Protein AF-A0A2S6HAQ7-F1 (afdb_monomer)

Mean predicted aligned error: 2.79 Å

Organism: NCBI:txid384636

Secondary structure (DSSP, 8-state):
--S--HHHHHHHHHHHTT---HHHHHHHHHHHTGGGT--HHHHHHHHHHH-S-HHHHHHHHHHHHHHHHHTT-

Solvent-accessible surface area (backbone atoms only — not comparable to full-atom values): 4258 Å² total; per-residue (Å²): 132,82,83,83,39,71,67,53,53,52,52,53,51,35,38,33,70,67,73,54,54,62,68,56,49,51,51,48,46,40,67,74,26,46,79,70,79,42,55,74,66,53,54,42,49,46,42,69,77,73,51,88,60,54,71,66,15,40,52,47,32,53,52,52,51,52,55,46,54,62,74,75,106

Structure (mmCIF, N/CA/C/O backbone):
data_AF-A0A2S6HAQ7-F1
#
_entry.id   AF-A0A2S6HAQ7-F1
#
loop_
_atom_site.group_PDB
_atom_site.id
_atom_site.type_symbol
_atom_site.label_atom_id
_atom_site.label_alt_id
_atom_site.label_comp_id
_atom_site.label_asym_id
_atom_site.label_entity_id
_atom_site.label_seq_id
_atom_site.pdbx_PDB_ins_code
_atom_site.Cartn_x
_atom_site.Cartn_y
_atom_site.Cartn_z
_atom_site.occupancy
_atom_site.B_iso_or_equiv
_atom_site.auth_seq_id
_atom_site.auth_comp_id
_atom_site.auth_asym_id
_atom_site.auth_atom_id
_atom_site.pdbx_PDB_model_num
ATOM 1 N N . MET A 1 1 ? -16.173 11.596 -5.581 1.00 54.44 1 MET A N 1
ATOM 2 C CA . MET A 1 1 ? -14.882 11.944 -4.955 1.00 54.44 1 MET A CA 1
ATOM 3 C C . MET A 1 1 ? -13.825 11.148 -5.694 1.00 54.44 1 MET A C 1
ATOM 5 O O . MET A 1 1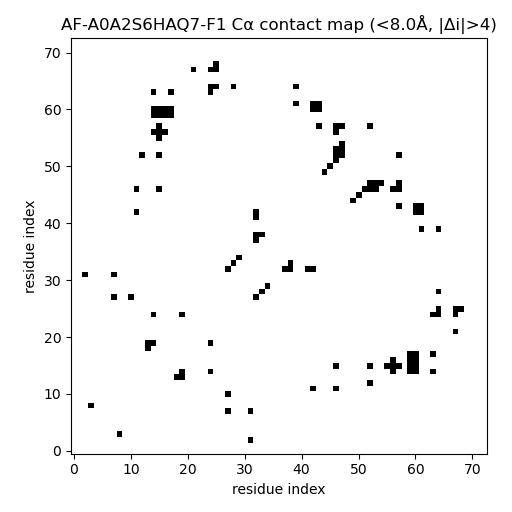 ? -14.020 9.951 -5.864 1.00 54.44 1 MET A O 1
ATOM 9 N N . GLU A 1 2 ? -12.815 11.803 -6.254 1.00 71.19 2 GLU A N 1
ATOM 10 C CA . GLU A 1 2 ? -11.789 11.131 -7.055 1.00 71.19 2 GLU A CA 1
ATOM 11 C C . GLU A 1 2 ? -10.881 10.310 -6.126 1.00 71.19 2 GLU A C 1
ATOM 13 O O . GLU A 1 2 ? -10.337 10.849 -5.165 1.00 71.19 2 GLU A O 1
ATOM 18 N N . ARG A 1 3 ? -10.789 8.993 -6.354 1.00 74.50 3 ARG A N 1
ATOM 19 C CA . ARG A 1 3 ? -10.066 8.055 -5.473 1.00 74.50 3 ARG A CA 1
ATOM 20 C C . ARG A 1 3 ? -8.553 8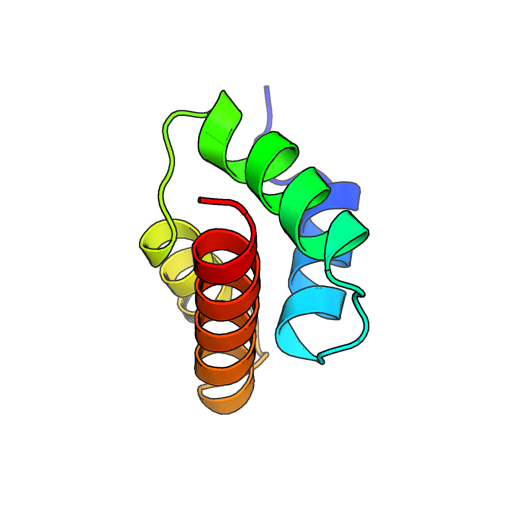.301 -5.489 1.00 74.50 3 ARG A C 1
ATOM 22 O O . ARG A 1 3 ? -7.908 8.221 -4.451 1.00 74.50 3 ARG A O 1
ATOM 29 N N . TYR A 1 4 ? -8.002 8.636 -6.654 1.00 84.81 4 TYR A N 1
ATOM 30 C CA . TYR A 1 4 ? -6.566 8.817 -6.871 1.00 84.81 4 TYR A CA 1
ATOM 31 C C . TYR A 1 4 ? -6.102 10.240 -6.549 1.00 84.81 4 TYR A C 1
ATOM 33 O O . TYR A 1 4 ? -5.707 10.996 -7.441 1.00 84.81 4 TYR A O 1
ATOM 41 N N . SER A 1 5 ? -6.128 10.607 -5.268 1.00 91.56 5 SER A N 1
ATOM 42 C CA . SER A 1 5 ? -5.524 11.863 -4.816 1.00 91.56 5 SER A CA 1
ATOM 43 C C . SER A 1 5 ? -4.002 11.857 -5.013 1.00 91.56 5 SER A C 1
ATOM 45 O O . SER A 1 5 ? -3.372 10.799 -5.056 1.00 91.56 5 SER A O 1
ATOM 47 N N . GLU A 1 6 ? -3.382 13.037 -5.108 1.00 94.06 6 GLU A N 1
ATOM 48 C CA . GLU A 1 6 ? -1.913 13.137 -5.152 1.00 94.06 6 GLU A CA 1
ATOM 49 C C . GLU A 1 6 ? -1.263 12.489 -3.926 1.00 94.06 6 GLU A C 1
ATOM 51 O O . GLU A 1 6 ? -0.280 11.767 -4.054 1.00 94.06 6 GLU A O 1
ATOM 56 N N . GLU A 1 7 ? -1.871 12.660 -2.752 1.00 95.06 7 GLU A N 1
ATOM 57 C CA . GLU A 1 7 ? -1.433 12.014 -1.515 1.00 95.06 7 GLU A CA 1
ATOM 58 C C . GLU A 1 7 ? -1.404 10.482 -1.637 1.00 95.06 7 GLU A C 1
ATOM 60 O O . GLU A 1 7 ? -0.410 9.861 -1.267 1.00 95.06 7 GLU A O 1
ATOM 65 N N . MET A 1 8 ? -2.450 9.868 -2.210 1.00 95.25 8 MET A N 1
ATOM 66 C CA . MET A 1 8 ? -2.486 8.419 -2.434 1.00 95.25 8 MET A CA 1
ATOM 67 C C . MET A 1 8 ? -1.358 7.975 -3.372 1.00 95.25 8 MET A C 1
ATOM 69 O O . MET A 1 8 ? -0.752 6.930 -3.147 1.00 95.25 8 MET A O 1
ATOM 73 N N . LYS A 1 9 ? -1.064 8.760 -4.417 1.00 95.69 9 LYS A N 1
ATOM 74 C CA . LYS A 1 9 ? 0.004 8.445 -5.378 1.00 95.69 9 LYS A CA 1
ATOM 75 C C . LYS A 1 9 ? 1.380 8.470 -4.715 1.00 95.69 9 LYS A C 1
ATOM 77 O O . LYS A 1 9 ? 2.157 7.543 -4.935 1.00 95.69 9 LYS A O 1
ATOM 82 N N . PHE A 1 10 ? 1.658 9.478 -3.885 1.00 97.31 10 PHE A N 1
ATOM 83 C CA . PHE A 1 10 ? 2.898 9.536 -3.103 1.00 97.31 10 PHE A CA 1
ATOM 84 C C . PHE A 1 10 ? 2.994 8.378 -2.114 1.00 97.31 10 PHE A C 1
ATOM 86 O O . PHE A 1 10 ? 4.019 7.706 -2.064 1.00 97.31 10 PHE A O 1
ATOM 93 N N . TRP A 1 11 ? 1.908 8.072 -1.402 1.00 97.81 11 TRP A N 1
ATOM 94 C CA . TRP A 1 11 ? 1.895 6.937 -0.485 1.00 97.81 11 TRP A CA 1
ATOM 95 C C . TRP A 1 11 ? 2.162 5.605 -1.204 1.00 97.81 11 TRP A C 1
ATOM 97 O O . TRP A 1 11 ? 2.952 4.797 -0.724 1.00 97.81 11 TRP A O 1
ATOM 107 N N . LEU A 1 12 ? 1.557 5.385 -2.377 1.00 97.69 12 LEU A N 1
ATOM 108 C CA . LEU A 1 12 ? 1.769 4.172 -3.171 1.00 97.69 12 LEU A CA 1
ATOM 109 C C . LEU A 1 12 ? 3.204 4.080 -3.707 1.00 97.69 12 LEU A C 1
ATOM 111 O O . LEU A 1 12 ? 3.775 2.992 -3.741 1.00 97.69 12 LEU A O 1
ATOM 115 N N . PHE A 1 13 ? 3.781 5.216 -4.110 1.00 98.12 13 PHE A N 1
ATOM 116 C CA . PHE A 1 13 ? 5.187 5.310 -4.490 1.00 98.12 13 PHE A CA 1
ATOM 117 C C . PHE A 1 13 ? 6.087 4.902 -3.322 1.00 98.12 13 PHE A C 1
ATOM 119 O O . PHE A 1 13 ? 6.865 3.963 -3.457 1.00 98.12 13 PHE A O 1
ATOM 126 N N . ASP A 1 14 ? 5.947 5.541 -2.164 1.00 98.56 14 ASP A N 1
ATOM 127 C CA . ASP A 1 14 ? 6.802 5.264 -1.011 1.00 98.56 14 ASP A CA 1
ATOM 128 C C . ASP A 1 14 ? 6.638 3.836 -0.487 1.00 98.56 14 ASP A C 1
ATOM 130 O O . ASP A 1 14 ? 7.623 3.205 -0.098 1.00 98.56 14 ASP A O 1
ATOM 134 N N . LEU A 1 15 ? 5.420 3.290 -0.530 1.00 98.56 15 LEU A N 1
ATOM 135 C CA . LEU A 1 15 ? 5.162 1.898 -0.177 1.00 98.56 15 LEU A CA 1
ATOM 136 C C . LEU A 1 15 ? 5.915 0.932 -1.102 1.00 98.56 15 LEU A C 1
ATOM 138 O O . LEU A 1 15 ? 6.589 0.025 -0.617 1.00 98.56 15 LEU A O 1
ATOM 142 N N . ALA A 1 16 ? 5.820 1.128 -2.419 1.00 98.38 16 ALA A N 1
ATOM 143 C CA . ALA A 1 16 ? 6.450 0.254 -3.409 1.00 98.38 16 ALA A CA 1
ATOM 144 C C . ALA A 1 16 ? 7.987 0.339 -3.414 1.00 98.38 16 ALA A C 1
ATOM 146 O O . ALA A 1 16 ? 8.639 -0.540 -3.968 1.00 98.38 16 ALA A O 1
ATOM 147 N N . HIS A 1 17 ? 8.563 1.371 -2.791 1.00 98.19 17 HIS A N 1
ATOM 148 C CA . HIS A 1 17 ? 10.012 1.552 -2.653 1.00 98.19 17 HIS A CA 1
ATOM 149 C C . HIS A 1 17 ? 10.523 1.290 -1.225 1.00 98.19 17 HIS A C 1
ATOM 151 O O . HIS A 1 17 ? 11.721 1.403 -0.980 1.00 98.19 17 HIS A O 1
ATOM 157 N N . GLY A 1 18 ? 9.647 0.921 -0.280 1.00 97.62 18 GLY A N 1
ATOM 158 C CA . GLY A 1 18 ? 10.037 0.606 1.099 1.00 97.62 18 GLY A CA 1
ATOM 159 C C . GLY A 1 18 ? 10.421 1.824 1.947 1.00 97.62 18 GLY A C 1
ATOM 160 O O . GLY A 1 18 ? 11.141 1.682 2.932 1.00 97.62 18 GLY A O 1
ATOM 161 N N . ASN A 1 19 ? 9.942 3.017 1.590 1.00 98.50 19 ASN A N 1
ATOM 162 C CA . ASN A 1 19 ? 10.276 4.272 2.277 1.00 98.50 19 ASN A CA 1
ATOM 163 C C . ASN A 1 19 ? 9.416 4.531 3.527 1.00 98.50 19 ASN A C 1
ATOM 165 O O . ASN A 1 19 ? 9.642 5.502 4.251 1.00 98.50 19 ASN A O 1
ATOM 169 N N . LEU A 1 20 ? 8.400 3.701 3.771 1.00 98.25 20 LEU A N 1
ATOM 170 C CA . LEU A 1 20 ? 7.427 3.899 4.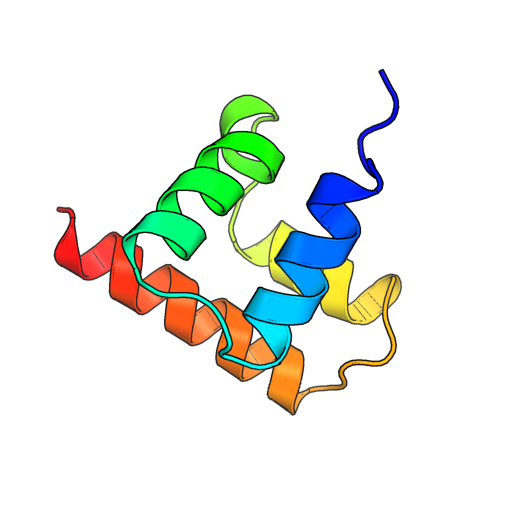840 1.00 98.25 20 LEU A CA 1
ATOM 171 C C . LEU A 1 20 ? 7.748 3.047 6.070 1.00 98.25 20 LEU A C 1
ATOM 173 O O . LEU A 1 20 ? 8.083 1.870 5.961 1.00 98.25 20 LEU A O 1
ATOM 177 N N . ASN A 1 21 ? 7.553 3.628 7.254 1.00 97.88 21 ASN A N 1
ATOM 178 C CA . ASN A 1 21 ? 7.496 2.865 8.500 1.00 97.88 21 ASN A CA 1
ATOM 179 C C . ASN A 1 21 ? 6.102 2.240 8.714 1.00 97.88 21 ASN A C 1
ATOM 181 O O . ASN A 1 21 ? 5.133 2.598 8.042 1.00 97.88 21 ASN A O 1
ATOM 185 N N . ASP A 1 22 ? 5.991 1.336 9.687 1.00 97.75 22 ASP A N 1
ATOM 186 C CA . ASP A 1 22 ? 4.769 0.566 9.966 1.00 97.75 22 ASP A CA 1
ATOM 187 C C . ASP A 1 22 ? 3.535 1.441 10.212 1.00 97.75 22 ASP A C 1
ATOM 189 O O . ASP A 1 22 ? 2.455 1.154 9.696 1.00 97.75 22 ASP A O 1
ATOM 193 N N . GLU A 1 23 ? 3.695 2.537 10.955 1.00 97.12 23 GLU A N 1
ATOM 194 C CA . GLU A 1 23 ? 2.605 3.468 11.248 1.00 97.12 23 GLU A CA 1
ATOM 195 C C . GLU A 1 23 ? 2.102 4.158 9.972 1.00 97.12 23 GLU A C 1
ATOM 197 O O . GLU A 1 23 ? 0.894 4.273 9.754 1.00 97.12 23 GLU A O 1
ATOM 202 N N . MET A 1 24 ? 3.018 4.591 9.103 1.00 98.25 24 MET A N 1
ATOM 203 C CA . MET A 1 24 ? 2.686 5.227 7.827 1.00 98.25 24 MET A CA 1
ATOM 204 C C . MET A 1 24 ? 2.049 4.242 6.840 1.00 98.25 24 MET A C 1
ATOM 206 O O . MET A 1 24 ? 1.117 4.615 6.121 1.00 98.25 24 MET A O 1
ATOM 210 N N . ILE A 1 25 ? 2.506 2.985 6.824 1.00 98.44 25 ILE A N 1
ATOM 211 C CA . ILE A 1 25 ? 1.886 1.910 6.039 1.00 98.44 25 ILE A CA 1
ATOM 212 C C . ILE A 1 25 ? 0.447 1.700 6.517 1.00 98.44 25 ILE A C 1
ATOM 214 O O . ILE A 1 25 ? -0.485 1.780 5.717 1.00 98.44 25 ILE A O 1
ATOM 218 N N . LEU A 1 26 ? 0.238 1.498 7.821 1.00 97.94 26 LEU A N 1
ATOM 219 C CA . LEU A 1 26 ? -1.090 1.222 8.368 1.00 97.94 26 LEU A CA 1
ATOM 220 C C . LEU A 1 26 ? -2.061 2.385 8.128 1.00 97.94 26 LEU A C 1
ATOM 222 O O . LEU A 1 26 ? -3.182 2.175 7.661 1.00 97.94 26 LEU A O 1
ATOM 226 N N . LYS A 1 27 ? -1.628 3.623 8.401 1.00 97.44 27 LYS A N 1
ATOM 227 C CA . LYS A 1 27 ? -2.458 4.822 8.216 1.00 97.44 27 LYS A CA 1
ATOM 228 C C . LYS A 1 27 ? -2.886 5.009 6.765 1.00 97.44 27 LYS A C 1
ATOM 230 O O . LYS A 1 27 ? -4.066 5.254 6.517 1.00 97.44 27 LYS A O 1
ATOM 235 N N . GLY A 1 28 ? -1.960 4.891 5.814 1.00 97.31 28 GLY A N 1
ATOM 236 C CA . GLY A 1 28 ? -2.306 5.057 4.404 1.00 97.31 28 GLY A CA 1
ATOM 237 C C . GLY A 1 28 ? -3.138 3.899 3.859 1.00 97.31 28 GLY A C 1
ATOM 238 O O . GLY A 1 28 ? -4.081 4.149 3.109 1.00 97.31 28 GLY A O 1
ATOM 239 N N . PHE A 1 29 ? -2.897 2.663 4.313 1.00 97.50 29 PHE A N 1
ATOM 240 C CA . PHE A 1 29 ? -3.751 1.527 3.962 1.00 97.50 29 PHE A CA 1
ATOM 241 C C . PHE A 1 29 ? -5.197 1.755 4.423 1.00 97.50 29 PHE A C 1
ATOM 243 O O . PHE A 1 29 ? -6.132 1.628 3.630 1.00 97.50 29 PHE A O 1
ATOM 250 N N . ILE A 1 30 ? -5.393 2.184 5.675 1.00 96.62 30 ILE A N 1
ATOM 251 C CA . ILE A 1 30 ? -6.729 2.493 6.194 1.00 96.62 30 ILE A CA 1
ATOM 252 C C . ILE A 1 30 ? -7.373 3.621 5.384 1.00 96.62 30 ILE A C 1
A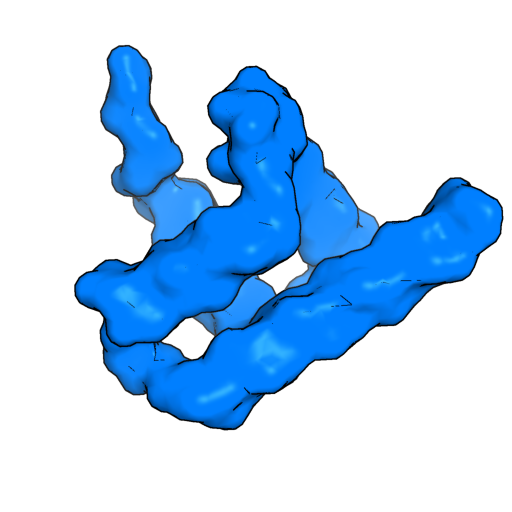TOM 254 O O . ILE A 1 30 ? -8.498 3.481 4.900 1.00 96.62 30 ILE A O 1
ATOM 258 N N . LYS A 1 31 ? -6.647 4.731 5.217 1.00 96.50 31 LYS A N 1
ATOM 259 C CA . LYS A 1 31 ? -7.160 5.952 4.596 1.00 96.50 31 LYS A CA 1
ATOM 260 C C . LYS A 1 31 ? -7.542 5.760 3.129 1.00 96.50 31 LYS A C 1
ATOM 262 O O . LYS A 1 31 ? -8.607 6.216 2.729 1.00 96.50 31 LYS A O 1
ATOM 267 N N . HIS A 1 32 ? -6.685 5.120 2.335 1.00 96.31 32 HIS A N 1
ATOM 268 C CA . HIS A 1 32 ? -6.845 5.047 0.880 1.00 96.31 32 HIS A CA 1
ATOM 269 C C . HIS A 1 32 ? -7.560 3.777 0.396 1.00 96.31 32 HIS A C 1
ATOM 271 O O . HIS A 1 32 ? -8.078 3.767 -0.722 1.00 96.31 32 HIS A O 1
ATOM 277 N N . TYR A 1 33 ? -7.624 2.725 1.222 1.00 96.62 33 TYR A N 1
ATOM 278 C CA . TYR A 1 33 ? -8.206 1.438 0.829 1.00 96.62 33 TYR A CA 1
ATOM 279 C C . TYR A 1 33 ? -9.338 0.997 1.762 1.00 96.62 33 TYR A C 1
ATOM 281 O O . TYR A 1 33 ? -10.473 0.871 1.301 1.00 96.62 33 TYR A O 1
ATOM 289 N N . VAL A 1 34 ? -9.090 0.832 3.066 1.00 96.38 34 VAL A N 1
ATOM 290 C CA . VAL A 1 34 ? -10.098 0.258 3.988 1.00 96.38 34 VAL A CA 1
ATOM 291 C C . VAL A 1 34 ? -11.362 1.116 4.076 1.00 96.38 34 VAL A C 1
ATOM 293 O O . VAL A 1 34 ? -12.463 0.586 3.956 1.00 96.38 34 VAL A O 1
ATOM 296 N N . LEU A 1 35 ? -11.233 2.443 4.207 1.00 95.12 35 LEU A N 1
ATOM 297 C CA . LEU A 1 35 ? -12.387 3.360 4.237 1.00 95.12 35 LEU A CA 1
ATOM 298 C C . LEU A 1 35 ? -13.209 3.356 2.936 1.00 95.12 35 LEU A C 1
ATOM 300 O O . LEU A 1 35 ? -14.340 3.839 2.914 1.00 95.12 35 LEU A O 1
ATOM 304 N N . HIS A 1 36 ? -12.652 2.797 1.863 1.00 94.12 36 HIS A N 1
ATOM 305 C CA . HIS A 1 36 ? -13.293 2.636 0.565 1.00 94.12 36 HIS A CA 1
ATOM 306 C C . HIS A 1 36 ? -13.752 1.189 0.298 1.00 94.12 36 HIS A C 1
ATOM 308 O O . HIS A 1 36 ? -14.129 0.883 -0.830 1.00 94.12 36 HIS A O 1
ATOM 314 N N . ASN A 1 37 ? -13.759 0.313 1.315 1.00 96.19 37 ASN A N 1
ATOM 315 C CA . ASN A 1 37 ? -14.063 -1.124 1.213 1.00 96.19 37 ASN A CA 1
ATOM 316 C C . ASN A 1 37 ? -13.130 -1.895 0.264 1.00 96.19 37 ASN A C 1
ATOM 318 O O . ASN A 1 37 ? -13.556 -2.829 -0.414 1.00 96.19 37 ASN A O 1
ATOM 322 N N . LEU A 1 38 ? -11.859 -1.497 0.207 1.00 96.75 38 LEU A N 1
ATOM 323 C CA . LEU A 1 38 ? -10.844 -2.133 -0.625 1.00 96.75 38 LEU A CA 1
ATOM 324 C C . LEU A 1 38 ? -9.861 -2.936 0.222 1.00 96.75 38 LEU A C 1
ATOM 326 O O . LEU A 1 38 ? -9.631 -2.649 1.398 1.00 96.75 38 LEU A O 1
ATOM 330 N N . VAL A 1 39 ? -9.278 -3.948 -0.409 1.00 97.06 39 VAL A N 1
ATOM 331 C CA . VAL A 1 39 ? -8.400 -4.943 0.211 1.00 97.06 39 VAL A CA 1
ATOM 332 C C . VAL A 1 39 ? -6.981 -4.851 -0.346 1.00 97.06 39 VAL A C 1
ATOM 334 O O . VAL A 1 39 ? -6.703 -4.075 -1.258 1.00 97.06 39 VAL A O 1
ATOM 337 N N . ILE A 1 40 ? -6.067 -5.659 0.198 1.00 97.25 40 ILE A N 1
ATOM 338 C CA . ILE A 1 40 ? -4.648 -5.680 -0.193 1.00 97.25 40 ILE A CA 1
ATOM 339 C C . ILE A 1 40 ? -4.472 -5.920 -1.697 1.00 97.25 40 ILE A C 1
ATOM 341 O O . ILE A 1 40 ? -3.636 -5.276 -2.323 1.00 97.25 40 ILE A O 1
ATOM 345 N N . ASP A 1 41 ? -5.286 -6.790 -2.295 1.00 97.69 41 ASP A N 1
ATOM 346 C CA . ASP A 1 41 ? -5.200 -7.069 -3.731 1.00 97.69 41 ASP A CA 1
ATOM 347 C C . ASP A 1 41 ? -5.523 -5.832 -4.588 1.00 97.69 41 ASP A C 1
ATOM 349 O O . ASP A 1 41 ? -4.988 -5.694 -5.681 1.00 97.69 41 ASP A O 1
ATOM 353 N N . ASN A 1 42 ? -6.272 -4.851 -4.068 1.00 97.81 42 ASN A N 1
ATOM 354 C CA . ASN A 1 42 ? -6.454 -3.580 -4.768 1.00 97.81 42 ASN A CA 1
ATOM 355 C C . ASN A 1 42 ? -5.188 -2.704 -4.754 1.00 97.81 42 ASN A C 1
ATOM 357 O O . ASN A 1 42 ? -4.991 -1.951 -5.702 1.00 97.81 42 ASN A O 1
ATOM 361 N N . ILE A 1 43 ? -4.315 -2.801 -3.734 1.00 96.81 43 ILE A N 1
ATOM 362 C CA . ILE A 1 43 ? -2.973 -2.180 -3.790 1.00 96.81 43 ILE A CA 1
ATOM 363 C C . ILE A 1 43 ? -2.178 -2.827 -4.923 1.00 96.81 43 ILE A C 1
ATOM 365 O O . ILE A 1 43 ? -1.530 -2.129 -5.700 1.00 96.81 43 ILE A O 1
ATOM 369 N N . VAL A 1 44 ? -2.224 -4.160 -5.009 1.00 97.62 44 VAL A N 1
ATOM 370 C CA . VAL A 1 44 ? -1.516 -4.923 -6.044 1.00 97.62 44 VAL A CA 1
ATOM 371 C C . VAL A 1 44 ? -1.981 -4.496 -7.433 1.00 97.62 44 VAL A C 1
ATOM 373 O O . VAL A 1 44 ? -1.138 -4.171 -8.265 1.00 97.62 44 VAL A O 1
ATOM 376 N N . ASP A 1 45 ? -3.292 -4.421 -7.660 1.00 97.38 45 ASP A N 1
ATOM 377 C CA . ASP A 1 45 ? -3.868 -3.956 -8.924 1.00 97.38 45 ASP A CA 1
ATOM 378 C C . ASP A 1 45 ? -3.470 -2.509 -9.239 1.00 97.38 45 ASP A C 1
ATOM 380 O O . ASP A 1 45 ? -3.117 -2.191 -10.376 1.00 97.38 45 ASP A O 1
ATOM 384 N N . ASP A 1 46 ? -3.487 -1.618 -8.244 1.00 96.81 46 ASP A N 1
ATOM 385 C CA . ASP A 1 46 ? -3.091 -0.225 -8.442 1.00 96.81 46 ASP A CA 1
ATOM 386 C C . ASP A 1 46 ? -1.612 -0.110 -8.844 1.00 96.81 46 ASP A C 1
ATOM 388 O O . ASP A 1 46 ? -1.294 0.624 -9.777 1.00 96.81 46 ASP A O 1
ATOM 392 N N . ILE A 1 47 ? -0.710 -0.874 -8.223 1.00 96.81 47 ILE A N 1
ATOM 393 C CA . ILE A 1 47 ? 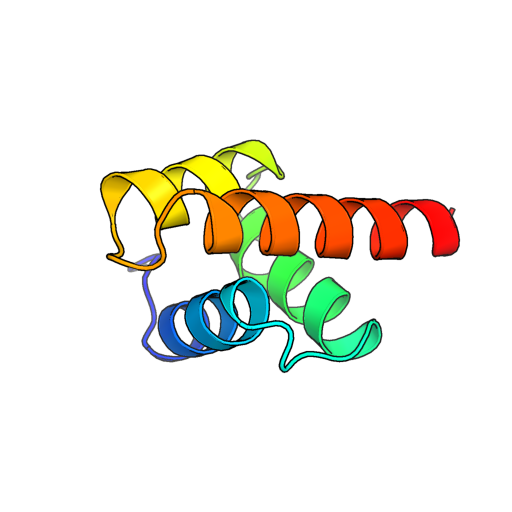0.705 -0.898 -8.621 1.00 96.81 47 ILE A CA 1
ATOM 394 C C . ILE A 1 47 ? 0.875 -1.554 -9.998 1.00 96.81 47 ILE A C 1
ATOM 396 O O . ILE A 1 47 ? 1.630 -1.056 -10.828 1.00 96.81 47 ILE A O 1
ATOM 400 N N . HIS A 1 48 ? 0.181 -2.659 -10.265 1.00 96.81 48 HIS A N 1
ATOM 401 C CA . HIS A 1 48 ? 0.366 -3.415 -11.500 1.00 96.81 48 HIS A CA 1
ATOM 402 C C . HIS A 1 48 ? -0.164 -2.680 -12.735 1.00 96.81 48 HIS A C 1
ATOM 404 O O . HIS A 1 48 ? 0.496 -2.664 -13.773 1.00 96.81 48 HIS A O 1
ATOM 410 N N . PHE A 1 49 ? -1.348 -2.073 -12.632 1.00 96.12 49 PHE A N 1
ATOM 411 C CA . PHE A 1 49 ? -2.038 -1.474 -13.775 1.00 96.12 49 PHE A CA 1
ATOM 412 C C . PHE A 1 49 ? -1.867 0.042 -13.881 1.00 96.12 49 PHE A C 1
ATOM 414 O O . PHE A 1 49 ? -2.074 0.591 -14.963 1.00 96.12 49 PHE A O 1
ATOM 421 N N . HIS A 1 50 ? -1.498 0.730 -12.795 1.00 94.50 50 HIS A N 1
ATOM 422 C CA . HIS A 1 50 ? -1.495 2.197 -12.756 1.00 94.50 50 HIS A CA 1
ATOM 423 C C . HIS A 1 50 ? -0.134 2.814 -12.408 1.00 94.50 50 HIS A C 1
ATOM 425 O O . HIS A 1 50 ? -0.044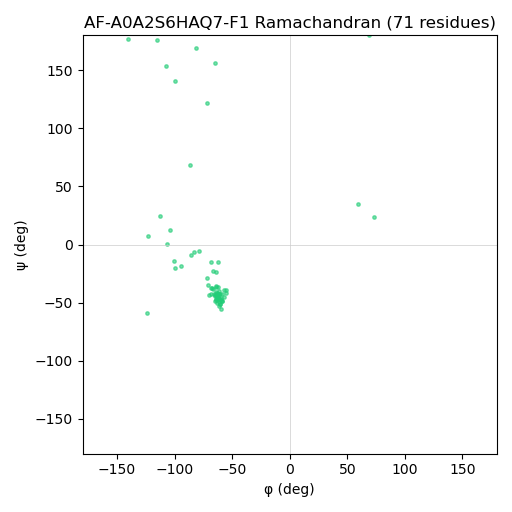 4.034 -12.251 1.00 94.50 50 HIS A O 1
ATOM 431 N N . THR A 1 51 ? 0.934 2.015 -12.317 1.00 93.94 51 THR A N 1
ATOM 432 C CA . THR A 1 51 ? 2.298 2.514 -12.089 1.00 93.94 51 THR A CA 1
ATOM 433 C C . THR A 1 51 ? 3.337 1.747 -12.915 1.00 93.94 51 THR A C 1
ATOM 435 O O . THR A 1 51 ? 3.022 0.801 -13.633 1.00 93.94 51 THR A O 1
ATOM 438 N N . PHE A 1 52 ? 4.599 2.177 -12.828 1.00 95.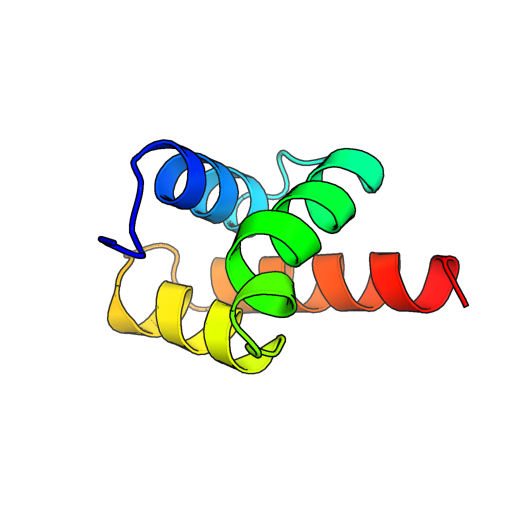00 52 PHE A N 1
ATOM 439 C CA . PHE A 1 52 ? 5.749 1.518 -13.457 1.00 95.00 52 PHE A CA 1
ATOM 440 C C . PHE A 1 52 ? 6.709 0.910 -12.421 1.00 95.00 52 PHE A C 1
ATOM 442 O O . PHE A 1 52 ? 7.897 0.766 -12.693 1.00 95.00 52 PHE A O 1
ATOM 449 N N . TYR A 1 53 ? 6.227 0.577 -11.217 1.00 96.19 53 TYR A N 1
ATOM 450 C CA . TYR A 1 53 ? 7.095 0.125 -10.112 1.00 96.19 53 TYR A CA 1
ATOM 451 C C . TYR A 1 53 ? 7.530 -1.346 -10.230 1.00 96.19 53 TYR A C 1
ATOM 453 O O . TYR A 1 53 ? 8.361 -1.815 -9.456 1.00 96.19 53 TYR A O 1
ATOM 461 N N . GLY A 1 54 ? 6.996 -2.070 -11.217 1.00 95.06 54 GLY A N 1
ATOM 462 C CA . GLY A 1 54 ? 7.392 -3.440 -11.528 1.00 95.06 54 GLY A CA 1
ATOM 463 C C . GLY A 1 54 ? 6.983 -4.468 -10.470 1.00 95.06 54 GLY A C 1
ATOM 464 O O . GLY A 1 54 ? 6.356 -4.162 -9.455 1.00 95.06 54 GLY A O 1
ATOM 465 N N . THR A 1 55 ? 7.335 -5.726 -10.735 1.00 97.06 55 THR A N 1
ATOM 466 C CA . THR A 1 55 ? 6.997 -6.863 -9.867 1.00 97.06 55 THR A CA 1
ATOM 467 C C . THR A 1 55 ? 7.623 -6.741 -8.480 1.00 97.06 55 THR A C 1
ATOM 469 O O . THR A 1 55 ? 6.970 -7.072 -7.493 1.00 97.06 55 THR A O 1
ATOM 472 N N . ASP A 1 56 ? 8.845 -6.214 -8.389 1.00 97.81 56 ASP A N 1
ATOM 473 C CA . ASP A 1 56 ? 9.537 -6.023 -7.111 1.00 97.81 56 ASP A CA 1
ATOM 474 C C . ASP A 1 56 ? 8.774 -5.043 -6.211 1.00 97.81 56 ASP A C 1
ATOM 476 O O . ASP A 1 56 ? 8.563 -5.324 -5.031 1.00 97.81 56 ASP A O 1
ATOM 480 N N . GLY A 1 57 ? 8.265 -3.943 -6.782 1.00 97.88 57 GLY A N 1
ATOM 481 C CA . GLY A 1 57 ? 7.434 -2.984 -6.055 1.00 97.88 57 GLY A CA 1
ATOM 482 C C . GLY A 1 57 ? 6.111 -3.586 -5.574 1.00 97.88 57 GLY A C 1
ATOM 483 O O . GLY A 1 57 ? 5.671 -3.295 -4.463 1.00 97.88 57 GLY A O 1
ATOM 484 N N . ILE A 1 58 ? 5.498 -4.473 -6.369 1.00 98.12 58 ILE A N 1
ATOM 485 C CA . ILE A 1 58 ? 4.290 -5.216 -5.968 1.00 98.12 58 ILE A CA 1
ATOM 486 C C . ILE A 1 58 ? 4.584 -6.126 -4.771 1.00 98.12 58 ILE A C 1
ATOM 488 O O . ILE A 1 58 ? 3.840 -6.105 -3.788 1.00 98.12 58 ILE A O 1
ATOM 492 N N . ILE A 1 59 ? 5.649 -6.930 -4.859 1.00 98.31 59 ILE A N 1
ATOM 493 C CA . ILE A 1 59 ? 6.033 -7.881 -3.808 1.00 98.31 59 ILE A CA 1
ATOM 494 C C . ILE A 1 59 ? 6.323 -7.122 -2.515 1.00 98.31 59 ILE A C 1
ATOM 496 O O . ILE A 1 59 ? 5.713 -7.418 -1.488 1.00 98.31 59 ILE A O 1
ATOM 500 N N . LEU A 1 60 ? 7.169 -6.090 -2.583 1.00 98.44 60 LEU A N 1
ATOM 501 C CA . LEU A 1 60 ? 7.553 -5.300 -1.419 1.00 98.44 60 LEU A CA 1
ATOM 502 C C . LEU A 1 60 ? 6.347 -4.630 -0.754 1.00 98.44 60 LEU A C 1
ATOM 504 O O . LEU A 1 60 ? 6.200 -4.699 0.469 1.00 98.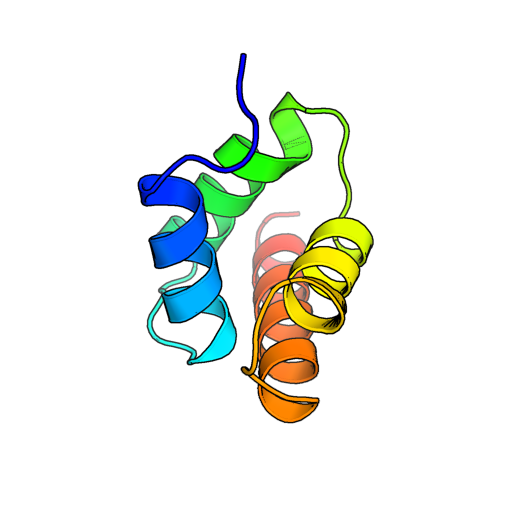44 60 LEU A O 1
ATOM 508 N N . ALA A 1 61 ? 5.461 -4.016 -1.542 1.00 98.44 61 ALA A N 1
ATOM 509 C CA . ALA A 1 61 ? 4.256 -3.378 -1.026 1.00 98.44 61 ALA A CA 1
ATOM 510 C C . ALA A 1 61 ? 3.338 -4.384 -0.317 1.00 98.44 61 ALA A C 1
ATOM 512 O O . ALA A 1 61 ? 2.887 -4.137 0.806 1.00 98.44 61 ALA A O 1
ATOM 513 N N . LYS A 1 62 ? 3.091 -5.539 -0.950 1.00 98.38 62 LYS A N 1
ATOM 514 C CA . LYS A 1 62 ? 2.230 -6.593 -0.404 1.00 98.38 62 LYS A CA 1
ATOM 515 C C . LYS A 1 62 ? 2.804 -7.180 0.884 1.00 98.38 62 LYS A C 1
ATOM 517 O O . LYS A 1 62 ? 2.080 -7.287 1.874 1.00 98.38 62 LYS A O 1
ATOM 522 N N . GLU A 1 63 ? 4.087 -7.531 0.895 1.00 98.12 63 GLU A N 1
ATOM 523 C CA . GLU A 1 63 ? 4.758 -8.086 2.074 1.00 98.12 63 GLU A CA 1
ATOM 524 C C . GLU A 1 63 ? 4.805 -7.080 3.227 1.00 98.12 63 GLU A C 1
ATOM 526 O O . GLU A 1 63 ? 4.529 -7.441 4.372 1.00 98.12 63 GLU A O 1
ATOM 531 N N . SER A 1 64 ? 5.073 -5.806 2.928 1.00 98.19 64 SER A N 1
ATOM 532 C CA . SER A 1 64 ? 5.100 -4.738 3.929 1.00 98.19 64 SER A CA 1
ATOM 533 C C . SER A 1 64 ? 3.740 -4.550 4.600 1.00 98.19 64 SER A C 1
ATOM 535 O O . SER A 1 64 ? 3.676 -4.472 5.826 1.00 98.19 64 SER A O 1
ATOM 537 N N . ILE A 1 65 ? 2.646 -4.543 3.829 1.00 97.56 65 ILE A N 1
ATOM 538 C CA . ILE A 1 65 ? 1.291 -4.455 4.393 1.00 97.56 65 ILE A CA 1
ATOM 539 C C . ILE A 1 65 ? 0.964 -5.698 5.226 1.00 97.56 65 ILE A C 1
ATOM 541 O O . ILE A 1 65 ? 0.512 -5.562 6.361 1.00 97.56 65 ILE A O 1
ATOM 545 N N . LEU A 1 66 ? 1.210 -6.905 4.704 1.00 97.50 66 LEU A N 1
ATOM 546 C CA . LEU A 1 66 ? 0.925 -8.150 5.428 1.00 97.50 66 LEU A CA 1
ATOM 547 C C . LEU A 1 66 ? 1.682 -8.223 6.757 1.00 97.50 66 LEU A C 1
ATOM 549 O O . LEU A 1 66 ? 1.100 -8.579 7.780 1.00 97.50 66 LEU A O 1
ATOM 553 N N . ARG A 1 67 ? 2.960 -7.834 6.759 1.00 97.25 67 ARG A N 1
ATOM 554 C CA . ARG A 1 67 ? 3.787 -7.761 7.967 1.00 97.25 67 ARG A CA 1
ATOM 555 C C . ARG A 1 67 ? 3.185 -6.816 9.007 1.00 97.25 67 ARG A C 1
ATOM 557 O O . ARG A 1 67 ? 3.070 -7.191 10.168 1.00 97.25 67 ARG A O 1
ATOM 564 N N . VAL A 1 68 ? 2.789 -5.610 8.598 1.00 97.25 68 VAL A N 1
ATOM 565 C CA . VAL A 1 68 ? 2.199 -4.609 9.503 1.00 97.25 68 VAL A CA 1
ATOM 566 C C . VAL A 1 68 ? 0.870 -5.096 10.081 1.00 97.25 68 VAL A C 1
ATOM 568 O O . VAL A 1 68 ? 0.642 -4.971 11.283 1.00 97.25 68 VAL A O 1
ATOM 571 N N . LEU A 1 69 ? 0.012 -5.702 9.258 1.00 94.94 69 LEU A N 1
ATOM 572 C CA . LEU A 1 69 ? -1.281 -6.215 9.714 1.00 94.94 69 LEU A CA 1
ATOM 573 C C . LEU A 1 69 ? -1.126 -7.382 10.698 1.00 94.94 69 LEU A C 1
ATOM 575 O O . LEU A 1 69 ? -1.789 -7.384 11.731 1.00 94.94 69 LEU A O 1
ATOM 579 N N . ASN A 1 70 ? -0.208 -8.314 10.435 1.00 94.25 70 ASN A N 1
ATOM 580 C CA . ASN A 1 70 ? 0.060 -9.448 11.328 1.00 94.25 70 ASN A CA 1
ATOM 581 C C . ASN A 1 70 ? 0.671 -9.038 12.676 1.00 94.25 70 ASN A C 1
ATOM 583 O O . ASN A 1 70 ? 0.554 -9.782 13.639 1.00 94.25 70 ASN A O 1
ATOM 587 N N . ASN A 1 71 ? 1.317 -7.872 12.758 1.00 88.56 71 ASN A N 1
ATOM 588 C CA . ASN A 1 71 ? 1.861 -7.341 14.012 1.00 88.56 71 ASN A CA 1
ATOM 589 C C . ASN A 1 71 ? 0.831 -6.546 14.833 1.00 88.56 71 ASN A C 1
ATOM 591 O O . ASN A 1 71 ? 1.128 -6.139 15.955 1.00 88.56 71 ASN A O 1
ATOM 595 N N . THR A 1 72 ? -0.344 -6.268 14.263 1.00 75.06 72 THR A N 1
ATOM 596 C CA . THR A 1 72 ? -1.378 -5.425 14.883 1.00 75.06 72 THR A CA 1
ATOM 597 C C . THR A 1 72 ? -2.501 -6.254 15.526 1.00 75.06 72 THR A C 1
ATOM 599 O O . THR A 1 72 ? -3.283 -5.706 16.303 1.00 75.06 72 THR A O 1
ATOM 602 N N . ILE A 1 73 ? -2.587 -7.555 15.216 1.00 55.34 73 ILE A N 1
ATOM 603 C CA . ILE A 1 73 ? -3.644 -8.483 15.662 1.00 55.34 73 ILE A CA 1
AT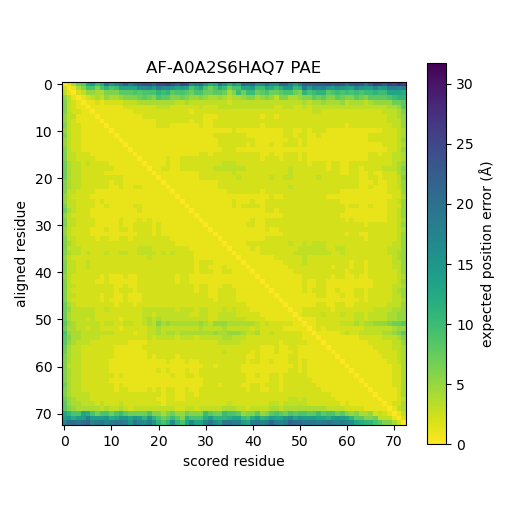OM 604 C C . ILE A 1 73 ? -3.043 -9.587 16.531 1.00 55.34 73 ILE A C 1
ATOM 606 O O . ILE A 1 73 ? -1.983 -10.121 16.141 1.00 55.34 73 ILE A O 1
#

Sequence (73 aa):
MERYSEEMKFWLFDLAHGNLNDEMILKGFIKHYVLHNLVIDNIVDDIHFHTFYGTDGIILAKESILRVLNNTI

pLDDT: mean 94.54, std 8.37, range [54.44, 98.56]

Foldseek 3Di:
DDLDDPVLVVLLVCLLVVVDDLVSLVVSCCVRAVVVVHDLVVSLVCCVPPHDSPPSSSVSNSVSNVVSVVVVD

Radius of gyration: 11.14 Å; Cα contacts (8 Å, |Δi|>4): 65; chains: 1; bounding box: 25×23×29 Å